Protein AF-A0AB38NYA9-F1 (afdb_monomer_lite)

Sequence (109 aa):
MNVSIHPAVKVLKDEIIRSRHSYNKIAAATHISSQRLKNIMTGRADITLRERDILCEYLDISPIFVVMRRNDIQERLDFLDLRGLPESMKKSLIILHHEICQLAENLKS

Organism: NCBI:txid69218

Radius of gyration: 18.21 Å; chains: 1; bounding box: 44×35×46 Å

InterPro domains:
  IPR010982 Lambda repressor-like, DNA-binding domain superfamily [G3DSA:1.10.260.40] (2-83)
  IPR010982 Lambda repressor-like, DNA-binding domain superfamily [SSF47413] (11-67)

Structure (mmCIF, N/CA/C/O backbone):
data_AF-A0AB38NYA9-F1
#
_entry.id   AF-A0AB38NYA9-F1
#
loop_
_atom_site.group_PDB
_atom_site.id
_atom_site.type_symbol
_atom_site.label_atom_id
_atom_site.label_alt_id
_atom_site.label_comp_id
_atom_site.label_asym_id
_atom_site.label_entity_id
_atom_site.label_seq_id
_atom_site.pdbx_PDB_ins_code
_atom_site.Cartn_x
_atom_site.Cartn_y
_atom_site.Cartn_z
_atom_site.occupancy
_atom_site.B_iso_or_equiv
_atom_site.auth_seq_id
_atom_site.auth_comp_id
_atom_site.auth_asym_id
_atom_site.auth_atom_id
_atom_site.pdbx_PDB_model_num
ATOM 1 N N . MET A 1 1 ? -12.863 22.024 12.156 1.00 44.72 1 MET A N 1
ATOM 2 C CA . MET A 1 1 ? -11.630 22.067 11.341 1.00 44.72 1 MET A CA 1
ATOM 3 C C . MET A 1 1 ? -11.538 20.772 10.555 1.00 44.72 1 MET A C 1
ATOM 5 O O . MET A 1 1 ? -11.553 19.714 11.172 1.00 44.72 1 MET A O 1
ATOM 9 N N . ASN A 1 2 ? -11.540 20.840 9.223 1.00 54.50 2 ASN A N 1
ATOM 10 C CA . ASN A 1 2 ? -11.352 19.660 8.380 1.00 54.50 2 ASN A CA 1
ATOM 11 C C . ASN A 1 2 ? -9.847 19.368 8.370 1.00 54.50 2 ASN A C 1
ATOM 13 O O . ASN A 1 2 ? -9.085 20.123 7.772 1.00 54.50 2 ASN A O 1
ATOM 17 N N . VAL A 1 3 ? -9.406 18.373 9.139 1.00 70.62 3 VAL A N 1
ATOM 18 C CA . VAL A 1 3 ? -7.978 18.052 9.229 1.00 70.62 3 VAL A CA 1
ATOM 19 C C . VAL A 1 3 ? -7.573 17.369 7.928 1.00 70.62 3 VAL A C 1
ATOM 21 O O . VAL A 1 3 ? -8.162 16.357 7.547 1.00 70.62 3 VAL A O 1
ATOM 24 N N . SER A 1 4 ? -6.616 17.964 7.214 1.00 84.44 4 SER A N 1
ATOM 25 C CA . SER A 1 4 ? -6.122 17.415 5.953 1.00 84.44 4 SER A CA 1
ATOM 26 C C . SER A 1 4 ? -5.435 16.076 6.219 1.00 84.44 4 SER A C 1
ATOM 28 O O . SER A 1 4 ? -4.502 16.000 7.015 1.00 84.44 4 SER A O 1
ATOM 30 N N . ILE A 1 5 ? -5.919 15.007 5.586 1.00 91.25 5 ILE A N 1
ATOM 31 C CA . ILE A 1 5 ? -5.307 13.679 5.686 1.00 91.25 5 ILE A CA 1
ATOM 32 C C . ILE A 1 5 ? -4.067 13.614 4.796 1.00 91.25 5 ILE A C 1
ATOM 34 O O . ILE A 1 5 ? -4.106 14.024 3.636 1.00 91.25 5 ILE A O 1
ATOM 38 N N . HIS A 1 6 ? -2.976 13.052 5.316 1.00 91.00 6 HIS A N 1
ATOM 39 C CA . HIS A 1 6 ? -1.765 12.856 4.524 1.00 91.00 6 HIS A CA 1
ATOM 40 C C . HIS A 1 6 ? -2.062 11.978 3.281 1.00 91.00 6 HIS A C 1
ATOM 42 O O . HIS A 1 6 ? -2.747 10.958 3.420 1.00 91.00 6 HIS A O 1
ATOM 48 N N . PRO A 1 7 ? -1.542 12.291 2.076 1.00 91.88 7 PRO A N 1
ATOM 49 C CA . PRO A 1 7 ? -1.867 11.556 0.845 1.00 91.88 7 PRO A CA 1
ATOM 50 C C . PRO A 1 7 ? -1.624 10.043 0.915 1.00 91.88 7 PRO A C 1
ATOM 52 O O . PRO A 1 7 ? -2.457 9.262 0.466 1.00 91.88 7 PRO A O 1
ATOM 55 N N . ALA A 1 8 ? -0.537 9.605 1.559 1.00 92.75 8 ALA A N 1
ATOM 56 C CA . ALA A 1 8 ? -0.283 8.178 1.796 1.00 92.75 8 ALA A CA 1
ATOM 57 C C . ALA A 1 8 ? -1.381 7.508 2.647 1.00 92.75 8 ALA A C 1
ATOM 59 O O . ALA A 1 8 ? -1.792 6.384 2.369 1.00 92.75 8 ALA A O 1
ATOM 60 N N . VAL A 1 9 ? -1.888 8.216 3.662 1.00 95.69 9 VAL A N 1
ATOM 61 C CA . VAL A 1 9 ? -2.987 7.734 4.510 1.00 95.69 9 VAL A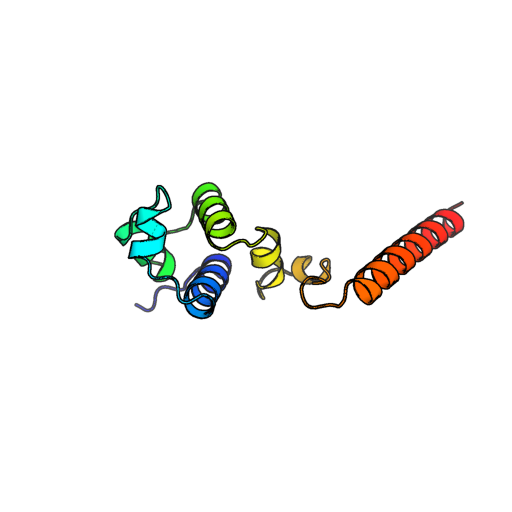 CA 1
ATOM 62 C C . VAL A 1 9 ? -4.279 7.662 3.708 1.00 95.69 9 VAL A C 1
ATOM 64 O O . VAL A 1 9 ? -5.037 6.712 3.870 1.00 95.69 9 VAL A O 1
ATOM 67 N N . LYS A 1 10 ? -4.517 8.624 2.809 1.00 95.19 10 LYS A N 1
ATOM 68 C CA . LYS A 1 10 ? -5.665 8.585 1.900 1.00 95.19 10 LYS A CA 1
ATOM 69 C C . LYS A 1 10 ? -5.648 7.327 1.029 1.00 95.19 10 LYS A C 1
ATOM 71 O O . LYS A 1 10 ? -6.653 6.631 0.987 1.00 95.19 10 LYS A O 1
ATOM 76 N N . VAL A 1 11 ? -4.508 6.988 0.423 1.00 94.88 11 VAL A N 1
ATOM 77 C CA . VAL A 1 11 ? -4.378 5.760 -0.383 1.00 94.88 11 VAL A CA 1
ATOM 78 C C . VAL A 1 11 ? -4.686 4.509 0.443 1.00 94.88 11 VAL A C 1
ATOM 80 O O . VAL A 1 11 ? -5.482 3.677 0.018 1.00 94.88 11 VAL A O 1
ATOM 83 N N . LEU A 1 12 ? -4.102 4.385 1.639 1.00 96.38 12 LEU A N 1
ATOM 84 C CA . LEU A 1 12 ? -4.370 3.247 2.526 1.00 96.38 12 LEU A CA 1
ATOM 85 C C . LEU A 1 12 ? -5.844 3.179 2.942 1.00 96.38 12 LEU A C 1
ATOM 87 O O . LEU A 1 12 ? -6.426 2.100 2.990 1.00 96.38 12 LEU A O 1
ATOM 91 N N . LYS A 1 13 ? -6.465 4.327 3.219 1.00 95.69 13 LYS A N 1
ATOM 92 C CA . LYS A 1 13 ? -7.885 4.417 3.564 1.00 95.69 13 LYS A CA 1
ATOM 93 C C . LYS A 1 13 ? -8.774 3.938 2.421 1.00 95.69 13 LYS A C 1
ATOM 95 O O . LYS A 1 13 ? -9.686 3.149 2.658 1.00 95.69 13 LYS A O 1
ATOM 100 N N . ASP A 1 14 ? -8.502 4.398 1.205 1.00 94.81 14 ASP A N 1
ATOM 101 C CA . ASP A 1 14 ? -9.248 4.004 0.011 1.00 94.81 14 ASP A CA 1
ATOM 102 C C . ASP A 1 14 ? -9.107 2.493 -0.231 1.00 94.81 14 ASP A C 1
ATOM 104 O O . ASP A 1 14 ? -10.091 1.814 -0.528 1.00 94.81 14 ASP A O 1
ATOM 108 N N . GLU A 1 15 ? -7.914 1.940 -0.002 1.00 95.19 15 GLU A N 1
ATOM 109 C CA . GLU A 1 15 ? -7.651 0.507 -0.118 1.00 95.19 15 GLU A CA 1
ATOM 110 C C . GLU A 1 15 ? -8.389 -0.327 0.942 1.00 95.19 15 GLU A C 1
ATOM 112 O O . GLU A 1 15 ? -9.003 -1.341 0.610 1.00 95.19 15 GLU A O 1
ATOM 117 N N . ILE A 1 16 ? -8.417 0.119 2.202 1.00 95.88 16 ILE A N 1
ATOM 118 C CA . ILE A 1 16 ? -9.189 -0.522 3.282 1.00 95.88 16 ILE A CA 1
ATOM 119 C C . ILE A 1 16 ? -10.685 -0.563 2.937 1.00 95.88 16 ILE A C 1
ATOM 121 O O . ILE A 1 16 ? -11.352 -1.579 3.146 1.00 95.88 16 ILE A O 1
ATOM 125 N N . ILE A 1 17 ? -11.218 0.535 2.390 1.00 95.25 17 ILE A N 1
ATOM 126 C CA . ILE A 1 17 ? -12.621 0.624 1.965 1.00 95.25 17 ILE A CA 1
ATOM 127 C C . ILE A 1 17 ? -12.879 -0.326 0.789 1.00 95.25 17 ILE A C 1
ATOM 129 O O . ILE A 1 17 ? -13.850 -1.085 0.817 1.00 95.25 17 ILE A O 1
ATOM 133 N N . ARG A 1 18 ? -11.999 -0.327 -0.219 1.00 93.75 18 ARG A N 1
ATOM 134 C CA . ARG A 1 18 ? -12.102 -1.167 -1.423 1.00 93.75 18 ARG A CA 1
ATOM 135 C C . ARG A 1 18 ? -12.100 -2.661 -1.095 1.00 93.75 18 ARG A C 1
ATOM 137 O O . ARG A 1 18 ? -12.931 -3.402 -1.614 1.00 93.75 18 ARG A O 1
ATOM 144 N N . SER A 1 19 ? -11.203 -3.083 -0.209 1.00 92.44 19 SER A N 1
ATOM 145 C CA . SER A 1 19 ? -11.064 -4.464 0.283 1.00 92.44 19 SER A CA 1
ATOM 146 C C . SER A 1 19 ? -12.103 -4.847 1.349 1.00 92.44 19 SER A C 1
ATOM 148 O O . SER A 1 19 ? -12.166 -6.000 1.776 1.00 92.44 19 SER A O 1
ATOM 150 N N . ARG A 1 20 ? -12.966 -3.902 1.756 1.00 94.00 20 ARG A N 1
ATOM 151 C CA . ARG A 1 20 ? -14.038 -4.085 2.751 1.00 94.00 20 ARG A CA 1
ATOM 152 C C . ARG A 1 20 ? -13.524 -4.548 4.120 1.00 94.00 20 ARG A C 1
ATOM 154 O O . ARG A 1 20 ? -14.211 -5.278 4.839 1.00 94.00 20 ARG A O 1
ATOM 161 N N . HIS A 1 21 ? -12.330 -4.111 4.512 1.00 94.62 21 HIS A N 1
ATOM 162 C CA . HIS A 1 21 ? -11.807 -4.367 5.849 1.00 94.62 21 HIS A CA 1
ATOM 163 C C . HIS A 1 21 ? -12.338 -3.347 6.860 1.00 94.62 21 HIS A C 1
ATOM 165 O O . HIS A 1 21 ? -12.321 -2.139 6.636 1.00 94.62 21 HIS A O 1
ATOM 171 N N . SER A 1 22 ? -12.797 -3.828 8.016 1.00 95.50 22 SER A N 1
ATOM 172 C CA . SER A 1 22 ? -13.132 -2.956 9.142 1.00 95.50 22 SER A CA 1
ATOM 173 C C . SER A 1 22 ? -11.888 -2.676 9.985 1.00 95.50 22 SER A C 1
ATOM 175 O O . SER A 1 22 ? -11.012 -3.533 10.119 1.00 95.50 22 SER A O 1
ATOM 177 N N . TYR A 1 23 ? -11.827 -1.508 10.631 1.00 95.81 23 TYR A N 1
ATOM 178 C CA . TYR A 1 23 ? -10.712 -1.185 11.531 1.00 95.81 23 TYR A CA 1
ATOM 179 C C . TYR A 1 23 ? -10.586 -2.171 12.696 1.00 95.81 23 TYR A C 1
ATOM 181 O O . TYR A 1 23 ? -9.477 -2.440 13.129 1.00 95.81 23 TYR A O 1
ATOM 189 N N . ASN A 1 24 ? -11.695 -2.754 13.163 1.00 96.31 24 ASN A N 1
ATOM 190 C CA . ASN A 1 24 ? -11.654 -3.787 14.199 1.00 96.31 24 ASN A CA 1
ATOM 191 C C . ASN A 1 24 ? -10.996 -5.075 13.698 1.00 96.31 24 ASN A C 1
ATOM 193 O O . ASN A 1 24 ? -10.239 -5.690 14.439 1.00 96.31 24 ASN A O 1
ATOM 197 N N . LYS A 1 25 ? -11.244 -5.464 12.441 1.00 96.44 25 LYS A N 1
ATOM 198 C CA . LYS A 1 25 ? -10.600 -6.638 11.843 1.00 96.44 25 LYS A CA 1
ATOM 199 C C . LYS A 1 25 ? -9.096 -6.413 11.670 1.00 96.44 25 LYS A C 1
ATOM 201 O O . LYS A 1 25 ? -8.314 -7.281 12.033 1.00 96.44 25 LYS A O 1
ATOM 206 N N . ILE A 1 26 ? -8.705 -5.228 11.198 1.00 96.88 26 ILE A N 1
ATOM 207 C CA . ILE A 1 26 ? -7.293 -4.837 11.079 1.00 96.88 26 ILE A CA 1
ATOM 208 C C . ILE A 1 26 ? -6.633 -4.829 12.461 1.00 96.88 26 ILE A C 1
ATOM 210 O O . ILE A 1 26 ? -5.569 -5.407 12.638 1.00 96.88 26 ILE A O 1
ATOM 214 N N . ALA A 1 27 ? -7.272 -4.229 13.464 1.00 96.88 27 ALA A N 1
ATOM 215 C CA . ALA A 1 27 ? -6.722 -4.149 14.813 1.00 96.88 27 ALA A CA 1
ATOM 216 C C . ALA A 1 27 ? -6.602 -5.507 15.516 1.00 96.88 27 ALA A C 1
ATOM 218 O O . ALA A 1 27 ? -5.739 -5.670 16.365 1.00 96.88 27 ALA A O 1
ATOM 219 N N . ALA A 1 28 ? -7.454 -6.477 15.179 1.00 96.25 28 ALA A N 1
ATOM 220 C CA . ALA A 1 28 ? -7.340 -7.836 15.702 1.00 96.25 28 ALA A CA 1
ATOM 221 C C . ALA A 1 28 ? -6.178 -8.617 15.064 1.00 96.25 28 ALA A C 1
ATOM 223 O O . ALA A 1 28 ? -5.604 -9.492 15.702 1.00 96.25 28 ALA A O 1
ATOM 224 N N . ALA A 1 29 ? -5.847 -8.310 13.808 1.00 96.06 29 ALA A N 1
ATOM 225 C CA . ALA A 1 29 ? -4.802 -8.990 13.044 1.00 96.06 29 ALA A CA 1
ATOM 226 C C . ALA A 1 29 ? -3.442 -8.276 13.085 1.00 96.06 29 ALA A C 1
ATOM 228 O O . ALA A 1 29 ? -2.445 -8.811 12.614 1.00 96.06 29 ALA A O 1
ATOM 229 N N . THR A 1 30 ? -3.399 -7.059 13.618 1.00 94.81 30 THR A N 1
ATOM 230 C CA . THR A 1 30 ? -2.199 -6.223 13.674 1.00 94.81 30 THR A CA 1
ATOM 231 C C . THR A 1 30 ? -1.977 -5.728 15.096 1.00 94.81 30 THR A C 1
ATOM 233 O O . THR A 1 30 ? -2.863 -5.778 15.941 1.00 94.81 30 THR A O 1
ATOM 236 N N . HIS A 1 31 ? -0.802 -5.172 15.371 1.00 92.19 31 HIS A N 1
ATOM 237 C CA . HIS A 1 31 ? -0.526 -4.532 16.660 1.00 92.19 31 HIS A CA 1
ATOM 238 C C . HIS A 1 31 ? -1.008 -3.068 16.732 1.00 92.19 31 HIS A C 1
ATOM 240 O O . HIS A 1 31 ? -0.586 -2.322 17.615 1.00 92.19 31 HIS A O 1
ATOM 246 N N . ILE A 1 32 ? -1.876 -2.627 15.811 1.00 96.62 32 ILE 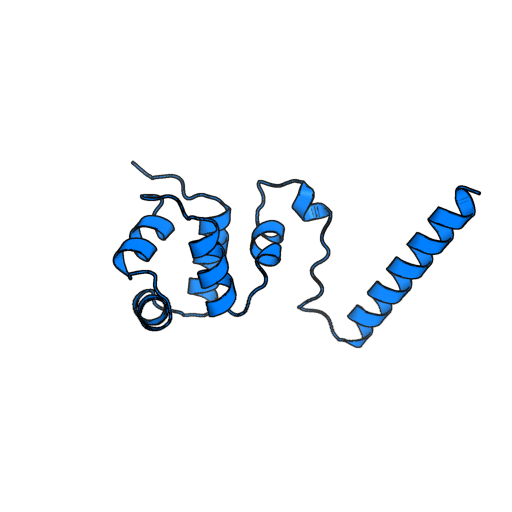A N 1
ATOM 247 C CA . ILE A 1 32 ? -2.375 -1.247 15.740 1.00 96.62 32 ILE A CA 1
ATOM 248 C C . ILE A 1 32 ? -3.815 -1.207 16.252 1.00 96.62 32 ILE A C 1
ATOM 250 O O . ILE A 1 32 ? -4.713 -1.795 15.660 1.00 96.62 32 ILE A O 1
ATOM 254 N N . SER A 1 33 ? -4.073 -0.471 17.334 1.00 97.38 33 SER A N 1
ATOM 255 C CA . SER A 1 33 ? -5.423 -0.410 17.909 1.00 97.38 33 SER A CA 1
ATOM 256 C C . SER A 1 33 ? -6.441 0.253 16.968 1.00 97.38 33 SER A C 1
ATOM 258 O O . SER A 1 33 ? -6.120 1.188 16.230 1.00 97.38 33 SER A O 1
ATOM 260 N N . SER A 1 34 ? -7.719 -0.144 17.058 1.00 96.88 34 SER A N 1
ATOM 261 C CA . SER A 1 34 ? -8.801 0.475 16.271 1.00 96.88 34 SER A CA 1
ATOM 262 C C . SER A 1 34 ? -8.882 1.989 16.470 1.00 96.88 34 SER A C 1
ATOM 264 O O . SER A 1 34 ? -9.208 2.724 15.538 1.00 96.88 34 SER A O 1
ATOM 266 N N . GLN A 1 35 ? -8.592 2.474 17.682 1.00 97.06 35 GLN A N 1
ATOM 267 C CA . GLN A 1 35 ? -8.590 3.906 17.974 1.00 97.06 35 GLN A CA 1
ATOM 268 C C . GLN A 1 35 ? -7.422 4.618 17.285 1.00 97.06 35 GLN A C 1
ATOM 270 O O . GLN A 1 35 ? -7.616 5.692 16.712 1.00 97.06 35 GLN A O 1
ATOM 275 N N . ARG A 1 36 ? -6.230 4.008 17.286 1.00 97.12 36 ARG A N 1
ATOM 276 C CA . ARG A 1 36 ? -5.061 4.522 16.568 1.00 97.12 36 ARG A CA 1
ATOM 277 C C . ARG A 1 36 ? -5.332 4.586 15.064 1.00 97.12 36 ARG A C 1
ATOM 279 O O . ARG A 1 36 ? -5.124 5.642 14.472 1.00 97.12 36 ARG A O 1
ATOM 286 N N . LEU A 1 37 ? -5.905 3.528 14.482 1.00 96.94 37 LEU A N 1
ATOM 287 C CA . LEU A 1 37 ? -6.328 3.502 13.077 1.00 96.94 37 LEU A CA 1
ATOM 288 C C . LEU A 1 37 ? -7.318 4.628 12.762 1.00 96.94 37 LEU A C 1
ATOM 290 O O . LEU A 1 37 ? -7.109 5.377 11.814 1.00 96.94 37 LEU A O 1
ATOM 294 N N . LYS A 1 38 ? -8.365 4.814 13.576 1.00 96.06 38 LYS A N 1
ATOM 295 C CA . LYS A 1 38 ? -9.332 5.909 13.383 1.00 96.06 38 LYS A CA 1
ATOM 296 C C . LYS A 1 38 ? -8.660 7.280 13.412 1.00 96.06 38 LYS A C 1
ATOM 298 O O . LYS A 1 38 ? -8.972 8.117 12.568 1.00 96.06 38 LYS A O 1
ATOM 303 N N . ASN A 1 39 ? -7.752 7.514 14.357 1.00 96.50 39 ASN A N 1
ATOM 304 C CA . ASN A 1 39 ? -7.038 8.785 14.461 1.00 96.50 39 ASN A CA 1
ATOM 305 C C . ASN A 1 39 ? -6.178 9.045 13.215 1.00 96.50 39 ASN A C 1
ATOM 307 O O . ASN A 1 39 ? -6.257 10.137 12.659 1.00 96.50 39 ASN A O 1
ATOM 311 N N . ILE A 1 40 ? -5.459 8.032 12.721 1.00 96.38 40 ILE A N 1
ATOM 312 C CA . ILE A 1 40 ? -4.687 8.117 11.472 1.00 96.38 40 ILE A CA 1
ATOM 313 C C . ILE A 1 40 ? -5.613 8.417 10.282 1.00 96.38 40 ILE A C 1
ATOM 315 O O . ILE A 1 40 ? -5.455 9.428 9.604 1.00 96.38 40 ILE A O 1
ATOM 319 N N . MET A 1 41 ? -6.656 7.608 10.070 1.00 95.62 41 MET A N 1
ATOM 320 C CA . MET A 1 41 ? -7.558 7.705 8.906 1.00 95.62 41 MET A CA 1
ATOM 321 C C . MET A 1 41 ? -8.442 8.968 8.885 1.00 95.62 41 MET A C 1
ATOM 323 O O . MET A 1 41 ? -9.113 9.251 7.882 1.00 95.62 41 MET A O 1
ATOM 327 N N . THR A 1 42 ? -8.483 9.711 9.994 1.00 94.62 42 THR A N 1
ATOM 328 C CA . THR A 1 42 ? -9.163 11.012 10.126 1.00 94.62 42 THR A CA 1
ATOM 329 C C . THR A 1 42 ? -8.193 12.193 10.172 1.00 94.62 42 THR A C 1
ATOM 331 O O . THR A 1 42 ? -8.638 13.325 10.336 1.00 94.62 42 THR A O 1
ATOM 334 N N . GLY A 1 43 ? -6.885 11.946 10.030 1.00 94.12 43 GLY A N 1
ATOM 335 C CA . GLY A 1 43 ? -5.844 12.977 10.021 1.00 94.12 43 GLY A CA 1
ATOM 336 C C . GLY A 1 43 ? -5.507 13.536 11.402 1.00 94.12 43 GLY A C 1
ATOM 337 O O . GLY A 1 43 ? -4.709 14.453 11.510 1.00 94.12 43 GLY A O 1
ATOM 338 N N . ARG A 1 44 ? -6.090 12.992 12.476 1.00 94.88 44 ARG A N 1
ATOM 339 C CA . ARG A 1 44 ? -5.825 13.429 13.858 1.00 94.88 44 ARG A CA 1
ATOM 340 C C . ARG A 1 44 ? -4.472 12.959 14.384 1.00 94.88 44 ARG A C 1
ATOM 342 O O . ARG A 1 44 ? -4.071 13.381 15.463 1.00 94.88 44 ARG A O 1
ATOM 349 N N . ALA A 1 45 ? -3.822 12.040 13.681 1.00 94.69 45 ALA A N 1
ATOM 350 C CA . ALA A 1 45 ? -2.490 11.576 14.005 1.00 94.69 45 ALA A CA 1
ATOM 351 C C . ALA A 1 45 ? -1.736 11.169 12.739 1.00 94.69 45 ALA A C 1
ATOM 353 O O . ALA A 1 45 ? -2.335 10.637 11.803 1.00 94.69 45 ALA A O 1
ATOM 354 N N . ASP A 1 46 ? -0.421 11.355 12.758 1.00 94.19 46 ASP A N 1
ATOM 355 C CA . ASP A 1 46 ? 0.452 10.889 11.688 1.00 94.19 46 ASP A CA 1
ATOM 356 C C . ASP A 1 46 ? 0.624 9.374 11.727 1.00 94.19 46 ASP A C 1
ATOM 358 O O . ASP A 1 46 ? 0.560 8.744 12.789 1.00 94.19 46 ASP A O 1
ATOM 362 N N . ILE A 1 47 ? 0.871 8.798 10.554 1.00 95.00 47 ILE A N 1
ATOM 363 C CA . ILE A 1 47 ? 1.246 7.396 10.394 1.00 95.00 47 ILE A CA 1
ATOM 364 C C . ILE A 1 47 ? 2.769 7.262 10.439 1.00 95.00 47 ILE A C 1
ATOM 366 O O . ILE A 1 47 ? 3.490 8.014 9.786 1.00 95.00 47 ILE A O 1
ATOM 370 N N . THR A 1 48 ? 3.272 6.285 11.185 1.00 95.19 48 THR A N 1
ATOM 371 C CA . THR A 1 48 ? 4.697 5.927 11.150 1.00 95.19 48 THR A CA 1
ATOM 372 C C . THR A 1 48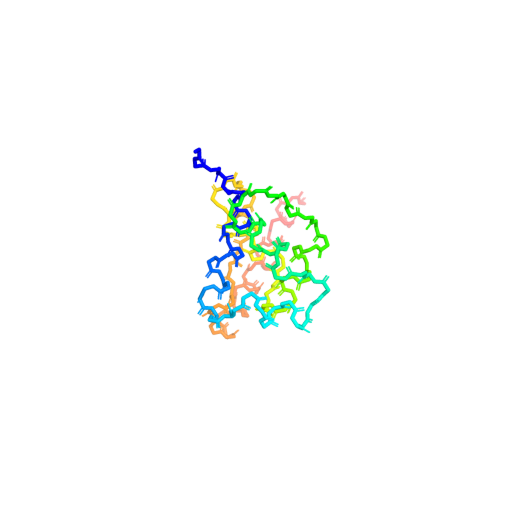 ? 5.009 5.005 9.968 1.00 95.19 48 THR A C 1
ATOM 374 O O . THR A 1 48 ? 4.128 4.314 9.454 1.00 95.19 48 THR A O 1
ATOM 377 N N . LEU A 1 49 ? 6.281 4.926 9.557 1.00 93.56 49 LEU A N 1
ATOM 378 C CA . LEU A 1 49 ? 6.710 3.976 8.518 1.00 93.56 49 LEU A CA 1
ATOM 379 C C . LEU A 1 49 ? 6.370 2.526 8.895 1.00 93.56 49 LEU A C 1
ATOM 381 O O . LEU A 1 49 ? 5.819 1.798 8.078 1.00 93.56 49 LEU A O 1
ATOM 385 N N . ARG A 1 50 ? 6.588 2.143 10.159 1.00 95.88 50 ARG A N 1
ATOM 386 C CA . ARG A 1 50 ? 6.251 0.803 10.658 1.00 95.88 50 ARG A CA 1
ATOM 387 C C . ARG A 1 50 ? 4.752 0.509 10.570 1.00 95.88 50 ARG A C 1
ATOM 389 O O . ARG A 1 50 ? 4.372 -0.573 10.142 1.00 95.88 50 ARG A O 1
ATOM 396 N N . GLU A 1 51 ? 3.897 1.453 10.964 1.00 96.44 51 GLU A N 1
ATOM 397 C CA . GLU A 1 51 ? 2.440 1.288 10.850 1.00 96.44 51 GLU A CA 1
ATOM 398 C C . GLU A 1 51 ? 1.995 1.183 9.389 1.00 96.44 51 GLU A C 1
ATOM 400 O O . GLU A 1 51 ? 1.125 0.374 9.075 1.00 96.44 51 GLU A O 1
ATOM 405 N N . ARG A 1 52 ? 2.601 1.967 8.489 1.00 95.44 52 ARG A N 1
ATOM 406 C CA . ARG A 1 52 ? 2.356 1.861 7.046 1.00 95.44 52 ARG A CA 1
ATOM 407 C C . ARG A 1 52 ? 2.707 0.467 6.537 1.00 95.44 52 ARG A C 1
ATOM 409 O O . ARG A 1 52 ? 1.901 -0.110 5.817 1.00 95.44 52 ARG A O 1
ATOM 416 N N . ASP A 1 53 ? 3.873 -0.057 6.899 1.00 95.69 53 ASP A N 1
ATOM 417 C CA . ASP A 1 53 ? 4.347 -1.351 6.403 1.00 95.69 53 ASP A CA 1
ATOM 418 C C . ASP A 1 53 ? 3.466 -2.499 6.914 1.00 95.69 53 ASP A C 1
ATOM 420 O O . ASP A 1 53 ? 3.029 -3.322 6.115 1.00 95.69 53 ASP A O 1
ATOM 424 N N . ILE A 1 54 ? 3.077 -2.471 8.195 1.00 96.88 54 ILE A N 1
ATOM 425 C CA . ILE A 1 54 ? 2.109 -3.417 8.780 1.00 96.88 54 ILE A CA 1
ATOM 426 C C . ILE A 1 54 ? 0.764 -3.370 8.043 1.00 96.88 54 ILE A C 1
ATOM 428 O O . ILE A 1 54 ? 0.160 -4.405 7.767 1.00 96.88 54 ILE A O 1
ATOM 432 N N . LEU A 1 55 ? 0.263 -2.169 7.731 1.00 96.69 55 LEU A N 1
ATOM 433 C CA . LEU A 1 55 ? -0.989 -2.027 6.988 1.00 96.69 55 LEU A CA 1
ATOM 434 C C . LEU A 1 55 ? -0.862 -2.536 5.553 1.00 96.69 55 LEU A C 1
ATOM 436 O O . LEU A 1 55 ? -1.802 -3.145 5.057 1.00 96.69 55 LEU A O 1
ATOM 440 N N . CYS A 1 56 ? 0.273 -2.299 4.894 1.00 95.75 56 CYS A N 1
ATOM 441 C CA . CYS A 1 56 ? 0.520 -2.804 3.548 1.00 95.75 56 CYS A CA 1
ATOM 442 C C . CYS A 1 56 ? 0.549 -4.337 3.527 1.00 95.75 56 CYS A C 1
ATOM 444 O O . CYS A 1 56 ? -0.119 -4.939 2.693 1.00 95.75 56 CYS A O 1
ATOM 446 N N . GLU A 1 57 ? 1.242 -4.953 4.485 1.00 95.81 57 GLU A N 1
ATOM 447 C CA . GLU A 1 57 ? 1.291 -6.407 4.656 1.00 95.81 57 GLU A CA 1
ATOM 448 C C . GLU A 1 57 ? -0.103 -6.994 4.907 1.00 95.81 57 GLU A C 1
ATOM 450 O O . GLU A 1 57 ? -0.524 -7.909 4.206 1.00 95.81 57 GLU A O 1
ATOM 455 N N . TYR A 1 58 ? -0.868 -6.422 5.844 1.00 96.12 58 TYR A N 1
ATOM 456 C CA . TYR A 1 58 ? -2.228 -6.885 6.132 1.00 96.12 58 TYR A CA 1
ATOM 457 C C . TYR A 1 58 ? -3.161 -6.790 4.909 1.00 96.12 58 TYR A C 1
ATOM 459 O O . TYR A 1 58 ? -4.041 -7.630 4.729 1.00 96.12 58 TYR A O 1
ATOM 467 N N . LEU A 1 59 ? -2.997 -5.749 4.090 1.00 94.69 59 LEU A N 1
ATOM 468 C CA . LEU A 1 59 ? -3.797 -5.505 2.887 1.00 94.69 59 LEU A CA 1
ATOM 469 C C . LEU A 1 59 ? -3.287 -6.267 1.653 1.00 94.69 59 LEU A C 1
ATOM 471 O O . LEU A 1 59 ? -3.867 -6.103 0.581 1.00 94.69 59 LEU A O 1
ATOM 475 N N . ASP A 1 60 ? -2.226 -7.066 1.792 1.00 92.94 60 ASP A N 1
ATOM 476 C CA . ASP A 1 60 ? -1.563 -7.785 0.700 1.00 92.94 60 ASP A CA 1
ATOM 477 C C . ASP A 1 60 ? -1.158 -6.857 -0.466 1.00 92.94 60 ASP A C 1
ATOM 479 O O . ASP A 1 60 ? -1.394 -7.107 -1.650 1.00 92.94 60 ASP A O 1
ATOM 483 N N . ILE A 1 61 ? -0.567 -5.710 -0.119 1.00 91.25 61 ILE A N 1
ATOM 484 C CA . ILE A 1 61 ? -0.048 -4.724 -1.072 1.00 91.25 61 ILE A CA 1
ATOM 485 C C . ILE A 1 61 ? 1.416 -4.397 -0.775 1.00 91.25 61 ILE A C 1
ATOM 487 O O . ILE A 1 61 ? 1.854 -4.315 0.367 1.00 91.25 61 ILE A O 1
ATOM 491 N N . SER A 1 62 ? 2.188 -4.122 -1.825 1.00 89.81 62 SER A N 1
ATOM 492 C CA . SER A 1 62 ? 3.537 -3.570 -1.668 1.00 89.81 62 SER A CA 1
ATOM 493 C C . SER A 1 62 ? 3.476 -2.111 -1.193 1.00 89.81 62 SER A C 1
ATOM 495 O O . SER A 1 62 ? 2.667 -1.354 -1.729 1.00 89.81 62 SER A O 1
ATOM 497 N N . PRO A 1 63 ? 4.370 -1.639 -0.302 1.00 90.69 63 PRO A N 1
ATOM 498 C CA . PRO A 1 63 ? 4.484 -0.215 0.032 1.00 90.69 63 PRO A CA 1
ATOM 499 C C . PRO A 1 63 ? 4.687 0.702 -1.187 1.00 90.69 63 PRO A C 1
ATOM 501 O O . PRO A 1 63 ? 4.246 1.852 -1.171 1.00 90.69 63 PRO A O 1
ATOM 504 N N . ILE A 1 64 ? 5.288 0.192 -2.272 1.00 88.94 64 ILE A N 1
ATOM 505 C CA . ILE A 1 64 ? 5.441 0.923 -3.541 1.00 88.94 64 ILE A CA 1
ATOM 506 C C . ILE A 1 64 ? 4.074 1.300 -4.123 1.00 88.94 64 ILE A C 1
ATOM 508 O O . ILE A 1 64 ? 3.919 2.392 -4.662 1.00 88.94 64 ILE A O 1
ATOM 512 N N . PHE A 1 65 ? 3.042 0.472 -3.935 1.00 88.19 65 PHE A N 1
ATOM 513 C CA . PHE A 1 65 ? 1.676 0.802 -4.349 1.00 88.19 65 PHE A CA 1
ATOM 514 C C . PHE A 1 65 ? 1.202 2.140 -3.782 1.00 88.19 65 PHE A C 1
ATOM 516 O O . PHE A 1 65 ? 0.557 2.921 -4.483 1.00 88.19 65 PHE A O 1
ATOM 523 N N . VAL A 1 66 ? 1.538 2.406 -2.517 1.00 90.75 66 VAL A N 1
ATOM 524 C CA . VAL A 1 66 ? 1.163 3.648 -1.843 1.00 90.75 66 VAL A CA 1
ATOM 525 C C . VAL A 1 66 ? 1.840 4.838 -2.516 1.00 90.75 66 VAL A C 1
ATOM 527 O O . VAL A 1 66 ? 1.195 5.860 -2.722 1.00 90.75 66 VAL A O 1
ATOM 530 N N . VAL A 1 67 ? 3.108 4.698 -2.908 1.00 88.88 67 VAL A N 1
ATOM 531 C CA . VAL A 1 67 ? 3.856 5.730 -3.643 1.00 88.88 67 VAL A CA 1
ATOM 532 C C . VAL A 1 67 ? 3.244 5.968 -5.025 1.00 88.88 67 VAL A C 1
ATOM 534 O O . VAL A 1 67 ? 2.950 7.104 -5.376 1.00 88.88 67 VAL A O 1
ATOM 537 N N . MET A 1 68 ? 2.953 4.907 -5.776 1.00 88.38 68 MET A N 1
ATOM 538 C CA . MET A 1 68 ? 2.407 5.008 -7.136 1.00 88.38 68 MET A CA 1
ATOM 539 C C . MET A 1 68 ? 1.028 5.678 -7.200 1.00 88.38 68 MET A C 1
ATOM 541 O O . MET A 1 68 ? 0.672 6.304 -8.196 1.00 88.38 68 MET A O 1
ATOM 545 N N . ARG A 1 69 ? 0.224 5.544 -6.140 1.00 89.00 69 ARG A N 1
ATOM 546 C CA . ARG A 1 69 ? -1.134 6.107 -6.058 1.00 89.00 69 ARG A CA 1
ATOM 547 C C . ARG A 1 69 ? -1.185 7.516 -5.471 1.00 89.00 69 ARG A C 1
ATOM 549 O O . ARG A 1 69 ? -2.256 8.123 -5.442 1.00 89.00 69 ARG A O 1
ATOM 556 N N . ARG A 1 70 ? -0.056 8.045 -5.009 1.00 90.38 70 ARG A N 1
ATOM 557 C CA . ARG A 1 70 ? 0.050 9.411 -4.496 1.00 90.38 70 ARG A CA 1
ATOM 558 C C . ARG A 1 70 ? 0.164 10.393 -5.650 1.00 90.38 70 ARG A C 1
ATOM 560 O O . ARG A 1 70 ? 1.055 10.272 -6.474 1.00 90.38 70 ARG A O 1
ATOM 567 N N . ASN A 1 71 ? -0.739 11.369 -5.717 1.00 86.25 71 ASN A N 1
ATOM 568 C CA . ASN A 1 71 ? -0.708 12.406 -6.758 1.00 86.25 71 ASN A CA 1
ATOM 569 C C . ASN A 1 71 ? 0.292 13.533 -6.462 1.00 86.25 71 ASN A C 1
ATOM 571 O O . ASN A 1 71 ? 0.571 14.337 -7.342 1.00 86.25 71 ASN A O 1
ATOM 575 N N . ASP A 1 72 ? 0.789 13.596 -5.230 1.00 88.81 72 ASP A N 1
ATOM 576 C CA . ASP A 1 72 ? 1.690 14.623 -4.705 1.00 88.81 72 ASP A CA 1
ATOM 577 C C . ASP A 1 72 ? 3.181 14.328 -4.934 1.00 88.81 72 ASP A C 1
ATOM 579 O O . ASP A 1 72 ? 4.011 15.181 -4.646 1.00 88.81 72 ASP A O 1
ATOM 583 N N . ILE A 1 73 ? 3.524 13.139 -5.434 1.00 86.75 73 ILE A N 1
ATOM 584 C CA . ILE A 1 73 ? 4.903 12.693 -5.671 1.00 86.75 73 ILE A CA 1
ATOM 585 C C . ILE A 1 73 ? 5.149 12.611 -7.179 1.00 86.75 73 ILE A C 1
ATOM 587 O O . ILE A 1 73 ? 4.337 12.028 -7.899 1.00 86.75 73 ILE A O 1
ATOM 591 N N . GLN A 1 74 ? 6.263 13.163 -7.663 1.00 85.00 74 GLN A N 1
ATOM 592 C CA . GLN A 1 74 ? 6.615 13.115 -9.086 1.00 85.00 74 GLN A CA 1
ATOM 593 C C . GLN A 1 74 ? 7.194 11.749 -9.469 1.00 85.00 74 GLN A C 1
ATOM 595 O O . GLN A 1 74 ? 6.846 11.210 -10.517 1.00 85.00 74 GLN A O 1
ATOM 600 N N . GLU A 1 75 ? 7.962 11.148 -8.563 1.00 81.94 75 GLU A N 1
ATOM 601 C CA . GLU A 1 75 ? 8.586 9.826 -8.658 1.00 81.94 75 GLU A CA 1
ATOM 602 C C . GLU A 1 75 ? 7.574 8.706 -8.927 1.00 81.94 75 GLU A C 1
ATOM 604 O O . GLU A 1 75 ? 7.937 7.637 -9.400 1.00 81.94 75 GLU A O 1
ATOM 609 N N . ARG A 1 76 ? 6.272 8.932 -8.695 1.00 80.31 76 ARG A N 1
ATOM 610 C CA . ARG A 1 76 ? 5.219 7.990 -9.109 1.00 80.31 76 ARG A CA 1
ATOM 611 C C . ARG A 1 76 ? 5.280 7.659 -10.606 1.00 80.31 76 ARG A C 1
ATOM 613 O O . ARG A 1 76 ? 4.826 6.589 -10.997 1.00 80.31 76 ARG A O 1
ATOM 620 N N . LEU A 1 77 ? 5.776 8.596 -11.421 1.00 80.06 77 LEU A N 1
ATOM 621 C CA . LEU A 1 77 ? 5.890 8.473 -12.874 1.00 80.06 77 LEU A CA 1
ATOM 622 C C . LEU A 1 77 ? 7.030 7.534 -13.285 1.00 80.06 77 LEU A C 1
ATOM 624 O O . LEU A 1 77 ? 7.015 7.038 -14.407 1.00 80.06 77 LEU A O 1
ATOM 628 N N . ASP A 1 78 ? 7.956 7.243 -12.370 1.00 83.25 78 ASP A N 1
ATOM 629 C CA . ASP A 1 78 ? 9.072 6.322 -12.599 1.00 83.25 78 ASP A CA 1
ATOM 630 C C . ASP A 1 78 ? 8.653 4.852 -12.425 1.00 83.25 78 ASP A C 1
ATOM 632 O O . ASP A 1 78 ? 9.432 3.935 -12.684 1.00 83.25 78 ASP A O 1
ATOM 636 N N . PHE A 1 79 ? 7.413 4.602 -11.993 1.00 82.06 79 PHE A N 1
ATOM 637 C CA . PHE A 1 79 ? 6.888 3.262 -11.768 1.00 82.06 79 PHE A CA 1
ATOM 638 C C . PHE A 1 79 ? 5.795 2.907 -12.776 1.00 82.06 79 PHE A C 1
ATOM 640 O O . PHE A 1 79 ? 4.833 3.648 -12.980 1.00 82.06 79 PHE A O 1
ATOM 647 N N . LEU A 1 80 ? 5.881 1.695 -13.324 1.00 81.56 80 LEU A N 1
ATOM 648 C CA . LEU A 1 80 ? 4.844 1.106 -14.167 1.00 81.56 80 LEU A CA 1
ATOM 649 C C . LEU A 1 80 ? 4.066 0.041 -13.377 1.00 81.56 80 LEU A C 1
ATOM 651 O O . LEU A 1 80 ? 4.647 -0.942 -12.917 1.00 81.56 80 LEU A O 1
ATOM 655 N N . ASP A 1 81 ? 2.749 0.218 -13.201 1.00 79.69 81 ASP A N 1
ATOM 656 C CA . ASP A 1 81 ? 1.925 -0.756 -12.461 1.00 79.69 81 ASP A CA 1
ATOM 657 C C . ASP A 1 81 ? 1.558 -1.928 -13.361 1.00 79.69 81 ASP A C 1
ATOM 659 O O . ASP A 1 81 ? 0.695 -1.822 -14.232 1.00 79.69 81 ASP A O 1
ATOM 663 N N . LEU A 1 82 ? 2.196 -3.068 -13.126 1.00 84.69 82 LEU A N 1
ATOM 664 C CA . LEU A 1 82 ? 1.972 -4.270 -13.919 1.00 84.69 82 LEU A CA 1
ATOM 665 C C . LEU A 1 82 ? 0.932 -5.215 -13.305 1.00 84.69 82 LEU A C 1
ATOM 667 O O . LEU A 1 82 ? 0.540 -6.178 -13.959 1.00 84.69 82 LEU A O 1
ATOM 671 N N . ARG A 1 83 ? 0.466 -4.991 -12.066 1.00 76.56 83 ARG A N 1
ATOM 672 C CA . ARG A 1 83 ? -0.306 -5.999 -11.303 1.00 76.56 83 ARG A CA 1
ATOM 673 C C . ARG A 1 83 ? -1.627 -6.405 -11.956 1.00 76.56 83 ARG A C 1
ATOM 675 O O . ARG A 1 83 ? -2.047 -7.542 -11.779 1.00 76.56 83 ARG A O 1
ATOM 682 N N . GLY A 1 84 ? -2.247 -5.510 -12.725 1.00 78.56 84 GLY A N 1
ATOM 683 C CA . GLY A 1 84 ? -3.494 -5.776 -13.451 1.00 78.56 84 GLY A CA 1
ATOM 684 C C . GLY A 1 84 ? -3.324 -6.418 -14.831 1.00 78.56 84 GLY A C 1
ATOM 685 O O . GLY A 1 84 ? -4.325 -6.683 -15.489 1.00 78.56 84 GLY A O 1
ATOM 686 N N . LEU A 1 85 ? -2.090 -6.637 -15.296 1.00 88.06 85 LEU A N 1
ATOM 687 C CA . LEU A 1 85 ? -1.831 -7.150 -16.640 1.00 88.06 85 LEU A CA 1
ATOM 688 C C . LEU A 1 85 ? -1.739 -8.687 -16.671 1.00 88.06 85 LEU A C 1
ATOM 690 O O . LEU A 1 85 ? -1.291 -9.296 -15.696 1.00 88.06 85 LEU A O 1
ATOM 694 N N . PRO A 1 86 ? -2.094 -9.329 -17.800 1.00 93.81 86 PRO A N 1
ATOM 695 C CA . PRO A 1 86 ? -1.796 -10.738 -18.039 1.00 93.81 86 PRO A CA 1
ATOM 696 C C . PRO A 1 86 ? -0.294 -11.035 -17.936 1.00 93.81 86 PRO A C 1
ATOM 698 O O . PRO A 1 86 ? 0.533 -10.228 -18.363 1.00 93.81 86 PRO A O 1
ATOM 701 N N . GLU A 1 87 ? 0.067 -12.225 -17.452 1.00 91.50 87 GLU A N 1
ATOM 702 C CA . GLU A 1 87 ? 1.474 -12.639 -17.309 1.00 91.50 87 GLU A CA 1
ATOM 703 C C . GLU A 1 87 ? 2.267 -12.574 -18.619 1.00 91.50 87 GLU A C 1
ATOM 705 O O . GLU A 1 87 ? 3.444 -12.218 -18.619 1.00 91.50 87 GLU A O 1
ATOM 710 N N . SER A 1 88 ? 1.628 -12.865 -19.754 1.00 94.06 88 SER A N 1
ATOM 711 C CA . SER A 1 88 ? 2.253 -12.710 -21.071 1.00 94.06 88 SER A CA 1
ATOM 712 C C . SER A 1 88 ? 2.667 -11.261 -21.338 1.00 94.06 88 SER A C 1
ATOM 714 O O . SER A 1 88 ? 3.802 -11.018 -21.735 1.00 94.06 88 SER A O 1
ATOM 716 N N . MET A 1 89 ? 1.791 -10.294 -21.045 1.00 94.38 89 MET A N 1
ATOM 717 C CA . MET A 1 89 ? 2.085 -8.870 -21.222 1.00 94.38 89 MET A CA 1
ATOM 718 C C . MET A 1 89 ? 3.170 -8.394 -20.258 1.00 94.38 89 MET A C 1
ATOM 720 O O . MET A 1 89 ? 4.058 -7.650 -20.667 1.00 94.38 89 MET A O 1
ATOM 724 N N . LYS A 1 90 ? 3.145 -8.855 -18.999 1.00 93.06 90 LYS A N 1
ATOM 725 C CA . LYS A 1 90 ? 4.211 -8.556 -18.030 1.00 93.06 90 LYS A CA 1
ATOM 726 C C . LYS A 1 90 ? 5.571 -9.008 -18.557 1.00 93.06 90 LYS A C 1
ATOM 728 O O . LYS A 1 90 ? 6.511 -8.220 -18.559 1.00 93.06 90 LYS A O 1
ATOM 733 N N . LYS A 1 91 ? 5.664 -10.246 -19.058 1.00 92.31 91 LYS A N 1
ATOM 734 C CA . LYS A 1 91 ? 6.899 -10.787 -19.649 1.00 92.31 91 LYS A CA 1
ATOM 735 C C . LYS A 1 91 ? 7.368 -9.963 -20.843 1.00 92.31 91 LYS A C 1
ATOM 737 O O . LYS A 1 91 ? 8.541 -9.611 -20.894 1.00 92.31 91 LYS A O 1
ATOM 742 N N . SER A 1 92 ? 6.467 -9.613 -21.762 1.00 94.75 92 SER A N 1
ATOM 743 C CA . SER A 1 92 ? 6.812 -8.776 -22.917 1.00 94.75 92 SER A CA 1
ATOM 744 C C . SER A 1 92 ? 7.361 -7.410 -22.503 1.00 94.75 92 SER A C 1
ATOM 746 O O . SER A 1 92 ? 8.358 -6.967 -23.062 1.00 94.75 92 SER A O 1
ATOM 748 N N . LEU A 1 93 ? 6.764 -6.762 -21.497 1.00 94.38 93 LEU A N 1
ATOM 749 C CA 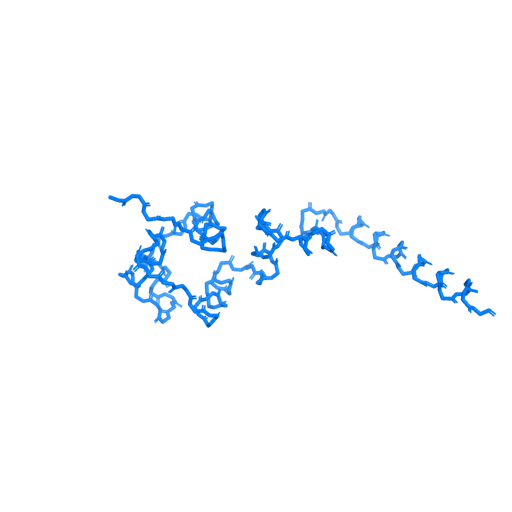. LEU A 1 93 ? 7.235 -5.469 -20.992 1.00 94.38 93 LEU A CA 1
ATOM 750 C C . LEU A 1 93 ? 8.602 -5.571 -20.302 1.00 94.38 93 LEU A C 1
ATOM 752 O O . LEU A 1 93 ? 9.433 -4.685 -20.472 1.00 94.38 93 LEU A O 1
ATOM 756 N N . ILE A 1 94 ? 8.855 -6.658 -19.566 1.00 90.62 94 ILE A N 1
ATOM 757 C CA . ILE A 1 94 ? 10.161 -6.919 -18.943 1.00 90.62 94 ILE A CA 1
ATOM 758 C C . ILE A 1 94 ? 11.247 -7.109 -20.010 1.00 90.62 94 ILE A C 1
ATOM 760 O O . ILE A 1 94 ? 12.323 -6.528 -19.887 1.00 90.62 94 ILE A O 1
ATOM 764 N N . ILE A 1 95 ? 10.962 -7.888 -21.061 1.00 94.38 95 ILE A N 1
ATOM 765 C CA . ILE A 1 95 ? 11.893 -8.099 -22.181 1.00 94.38 95 ILE A CA 1
ATOM 766 C C . ILE A 1 95 ? 12.182 -6.768 -22.880 1.00 94.38 95 ILE A C 1
ATOM 768 O O . ILE A 1 95 ? 13.344 -6.403 -23.029 1.00 94.38 95 ILE A O 1
ATOM 772 N N . LEU A 1 96 ? 11.138 -6.005 -23.219 1.00 95.38 96 LEU A N 1
ATOM 773 C CA . LEU A 1 96 ? 11.278 -4.702 -23.870 1.00 95.38 96 LEU A CA 1
ATOM 774 C C . LEU A 1 96 ? 12.131 -3.735 -23.038 1.00 95.38 96 LEU A C 1
ATOM 776 O O . LEU A 1 96 ? 13.020 -3.077 -23.569 1.00 95.38 96 LEU A O 1
ATOM 780 N N . HIS A 1 97 ? 11.885 -3.659 -21.728 1.00 91.94 97 HIS A N 1
ATOM 781 C CA . HIS A 1 97 ? 12.689 -2.837 -20.827 1.00 91.94 97 HIS A CA 1
ATOM 782 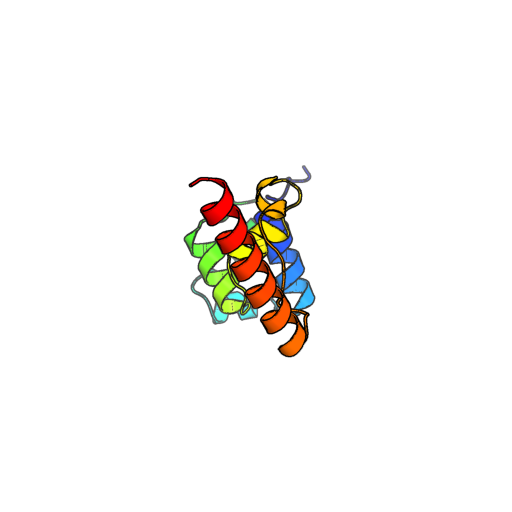C C . HIS A 1 97 ? 14.167 -3.254 -20.859 1.00 91.94 97 HIS A C 1
ATOM 784 O O . HIS A 1 97 ? 15.046 -2.401 -20.945 1.00 91.94 97 HIS A O 1
ATOM 790 N N . HIS A 1 98 ? 14.446 -4.560 -20.828 1.00 93.00 98 HIS A N 1
ATOM 791 C CA . HIS A 1 98 ? 15.811 -5.073 -20.881 1.00 93.00 98 HIS A CA 1
ATOM 792 C C . HIS A 1 98 ? 16.527 -4.708 -22.190 1.00 93.00 98 HIS A C 1
ATOM 794 O O . HIS A 1 98 ? 17.658 -4.228 -22.146 1.00 93.00 98 HIS A O 1
ATOM 800 N N . GLU A 1 99 ? 15.862 -4.868 -23.337 1.00 95.31 99 GLU A N 1
ATOM 801 C CA . GLU A 1 99 ? 16.413 -4.503 -24.650 1.00 95.31 99 GLU A CA 1
ATOM 802 C C . GLU A 1 99 ? 16.705 -2.999 -24.755 1.00 95.31 99 GLU A C 1
ATOM 804 O O . GLU A 1 99 ? 17.767 -2.607 -25.241 1.00 95.31 99 GLU A O 1
ATOM 809 N N . ILE A 1 100 ? 15.806 -2.149 -24.243 1.00 94.75 100 ILE A N 1
ATOM 810 C CA . ILE A 1 100 ? 16.014 -0.694 -24.200 1.00 94.75 100 ILE A CA 1
ATOM 811 C C . ILE A 1 100 ? 17.247 -0.346 -23.356 1.00 94.75 100 ILE A C 1
ATOM 813 O O . ILE A 1 100 ? 18.059 0.480 -23.778 1.00 94.75 100 ILE A O 1
ATOM 817 N N . CYS A 1 101 ? 17.417 -0.976 -22.189 1.00 91.62 101 CYS A N 1
ATOM 818 C CA . CYS A 1 1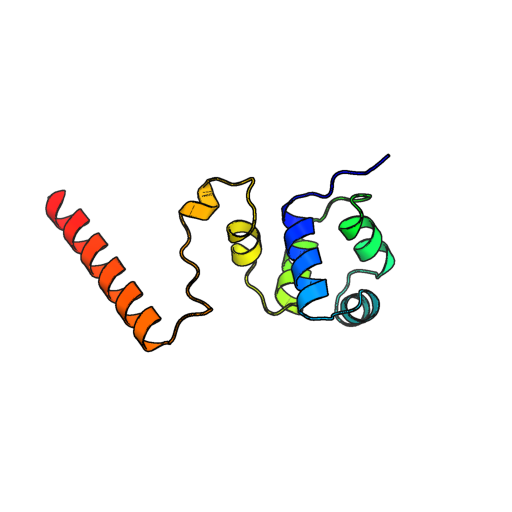01 ? 18.589 -0.757 -21.340 1.00 91.62 101 CYS A CA 1
ATOM 819 C C . CYS A 1 101 ? 19.890 -1.166 -22.042 1.00 91.62 101 CYS A C 1
ATOM 821 O O . CYS A 1 101 ? 20.833 -0.379 -22.060 1.00 91.62 101 CYS A O 1
ATOM 823 N N . GLN A 1 102 ? 19.924 -2.346 -22.671 1.00 93.88 102 GLN A N 1
ATOM 824 C CA . GLN A 1 102 ? 21.099 -2.816 -23.413 1.00 93.88 102 GLN A CA 1
ATOM 825 C C . GLN A 1 102 ? 21.457 -1.884 -24.576 1.00 93.88 102 GLN A C 1
ATOM 827 O O . GLN A 1 102 ? 22.622 -1.537 -24.766 1.00 93.88 102 GLN A O 1
ATOM 832 N N . LEU A 1 103 ? 20.461 -1.436 -25.347 1.00 95.00 103 LEU A N 1
ATOM 833 C CA . LEU A 1 103 ? 20.682 -0.488 -26.438 1.00 95.00 103 LEU A CA 1
ATOM 834 C C . LEU A 1 103 ? 21.261 0.836 -25.918 1.00 95.00 103 LEU A C 1
ATOM 836 O O . LEU A 1 103 ? 22.191 1.378 -26.509 1.00 95.00 103 LEU A O 1
ATOM 840 N N . ALA A 1 104 ? 20.734 1.345 -24.804 1.00 92.50 104 ALA A N 1
ATOM 841 C CA . ALA A 1 104 ? 21.206 2.584 -24.197 1.00 92.50 104 ALA A CA 1
ATOM 842 C C . ALA A 1 104 ? 22.645 2.484 -23.658 1.00 92.50 104 ALA A C 1
ATOM 844 O O . ALA A 1 104 ? 23.356 3.488 -23.656 1.00 92.50 104 ALA A O 1
ATOM 845 N N . GLU A 1 105 ? 23.080 1.307 -23.204 1.00 91.19 105 GLU A N 1
ATOM 846 C CA . GLU A 1 105 ? 24.470 1.045 -22.811 1.00 91.19 105 GLU A CA 1
ATOM 847 C C . GLU A 1 105 ? 25.401 1.004 -24.029 1.00 91.19 105 GLU A C 1
ATOM 849 O O . GLU A 1 105 ? 26.421 1.690 -24.033 1.00 91.19 105 GLU A O 1
ATOM 854 N N . ASN A 1 106 ? 25.005 0.304 -25.096 1.00 88.44 106 ASN A N 1
ATOM 855 C CA . ASN A 1 106 ? 25.786 0.198 -26.335 1.00 88.44 106 ASN A CA 1
ATOM 856 C C . ASN A 1 106 ? 25.955 1.538 -27.074 1.00 88.44 106 ASN A C 1
ATOM 858 O O . ASN A 1 106 ? 26.903 1.711 -27.827 1.00 88.44 106 ASN A O 1
ATOM 862 N N . LEU A 1 107 ? 25.036 2.490 -26.888 1.00 87.62 107 LEU A N 1
ATOM 863 C CA . LEU A 1 107 ? 25.135 3.832 -27.479 1.00 87.62 107 LEU A CA 1
ATOM 864 C C . LEU A 1 107 ? 26.058 4.775 -26.690 1.00 87.62 107 LEU A C 1
ATOM 866 O O . LEU A 1 107 ? 26.331 5.883 -27.149 1.00 87.62 107 LEU A O 1
ATOM 870 N N . LYS A 1 108 ? 26.496 4.375 -25.489 1.00 76.88 108 LYS A N 1
ATOM 871 C CA . LYS A 1 108 ? 27.428 5.147 -24.651 1.00 76.88 108 LYS A CA 1
ATOM 872 C C . LYS A 1 108 ? 28.892 4.725 -24.821 1.00 76.88 108 LYS A C 1
ATOM 874 O O . LYS A 1 108 ? 29.761 5.465 -24.363 1.00 76.88 108 LYS A O 1
ATOM 879 N N . SER A 1 109 ? 29.148 3.561 -25.419 1.00 57.22 109 SER A N 1
ATOM 880 C CA . SER A 1 109 ? 30.475 3.054 -25.807 1.00 57.22 109 SER A CA 1
ATOM 881 C C . SER A 1 109 ? 30.855 3.489 -27.213 1.00 57.22 109 SER A C 1
ATOM 883 O O . SER A 1 109 ? 32.036 3.845 -27.409 1.00 57.22 109 SER A O 1
#

pLDDT: mean 90.87, std 8.44, range [44.72, 97.38]

Secondary structure (DSSP, 8-state):
--PPPPHHHHHHHHHHHHTT--HHHHHHHSSS-HHHHHHHHTTSSPPPHHHHHHHHHHTT--HHHHHHT-TT-SGGGG----TTS-HHHHHHHHHHHHHHHHHHHHTT-

Foldseek 3Di:
DQQDADLLLVLLLVLCVVVVHQLCNLVVVFVAHSVNNVCNNSNVDPDDPVNSCSSCVVSVHDSVSSVLNRPPDPCVVVDDDCPPDDPVVVVVVVVVVVVVVVVVVVVVD